Protein AF-A0A522Q180-F1 (afdb_monomer_lite)

Foldseek 3Di:
DQEACPPVQWDWDQDPWDGIFIFGQAKFAFFRWHADDPGHAADPPFQWDDDPRTITGRHTGHGGHTHHDHVLNVALPQPDWDQGDHPDPSGPRIDGVPVVD

Structure (mmCIF, N/CA/C/O backbone):
data_AF-A0A522Q180-F1
#
_entry.id   AF-A0A522Q180-F1
#
loop_
_atom_site.group_PDB
_atom_site.id
_atom_site.type_symbol
_atom_site.label_atom_id
_atom_site.label_alt_id
_atom_site.label_comp_id
_atom_site.label_asym_id
_atom_site.label_entity_id
_atom_site.label_seq_id
_atom_site.pdbx_PDB_ins_code
_atom_site.Cartn_x
_atom_site.Cartn_y
_atom_site.Cartn_z
_atom_site.occupancy
_atom_site.B_iso_or_equiv
_atom_site.auth_seq_id
_atom_site.auth_comp_id
_atom_site.auth_asym_id
_atom_site.auth_atom_id
_atom_site.pdbx_PDB_model_num
ATOM 1 N N . MET A 1 1 ? 5.003 4.799 22.112 1.00 41.03 1 MET A N 1
ATOM 2 C CA . MET A 1 1 ? 5.395 3.442 21.687 1.00 41.03 1 MET A CA 1
ATOM 3 C C . MET A 1 1 ? 4.263 2.917 20.824 1.00 41.03 1 MET A C 1
ATOM 5 O O . MET A 1 1 ? 3.322 2.345 21.356 1.00 41.03 1 MET A O 1
ATOM 9 N N . THR A 1 2 ? 4.262 3.235 19.534 1.00 49.12 2 THR A N 1
ATOM 10 C CA . THR A 1 2 ? 3.330 2.612 18.591 1.00 49.12 2 THR A CA 1
ATOM 11 C C . THR A 1 2 ? 3.881 1.218 18.317 1.00 49.12 2 THR A C 1
ATOM 13 O O . THR A 1 2 ? 4.998 1.074 17.828 1.00 49.12 2 THR A O 1
ATOM 16 N N . GLY A 1 3 ? 3.178 0.194 18.802 1.00 58.16 3 GLY A N 1
ATOM 17 C CA . GLY A 1 3 ? 3.531 -1.192 18.512 1.00 58.16 3 GLY A CA 1
ATOM 18 C C . GLY A 1 3 ? 3.372 -1.465 17.019 1.00 58.16 3 GLY A C 1
ATOM 19 O O . GLY A 1 3 ? 2.527 -0.852 16.373 1.00 58.16 3 GLY A O 1
ATOM 20 N N . ASP A 1 4 ? 4.196 -2.359 16.484 1.00 65.56 4 ASP A N 1
ATOM 21 C CA . ASP A 1 4 ? 4.017 -2.911 15.141 1.00 65.56 4 ASP A CA 1
ATOM 22 C C . ASP A 1 4 ? 2.682 -3.668 15.060 1.00 65.56 4 ASP A C 1
ATOM 24 O O . ASP A 1 4 ? 2.262 -4.324 16.024 1.00 65.56 4 ASP A O 1
ATOM 28 N N . LEU A 1 5 ? 2.013 -3.580 13.913 1.00 67.25 5 LEU A N 1
ATOM 29 C CA . LEU A 1 5 ? 0.870 -4.426 13.593 1.00 67.25 5 LEU A CA 1
ATOM 30 C C . LEU A 1 5 ? 1.342 -5.878 13.475 1.00 67.25 5 LEU A C 1
ATOM 32 O O . LEU A 1 5 ? 1.765 -6.339 12.419 1.00 67.25 5 LEU A O 1
ATOM 36 N N . GLY A 1 6 ? 1.246 -6.626 14.574 1.00 63.75 6 GLY A N 1
ATOM 37 C CA . GLY A 1 6 ? 1.525 -8.059 14.560 1.00 63.75 6 GLY A CA 1
ATOM 38 C C . GLY A 1 6 ? 0.594 -8.815 13.602 1.00 63.75 6 GLY A C 1
ATOM 39 O O . GLY A 1 6 ? -0.533 -8.395 13.353 1.00 63.75 6 GLY A O 1
ATOM 40 N N . SER A 1 7 ? 1.023 -9.992 13.129 1.00 61.12 7 SER A N 1
ATOM 41 C CA . SER A 1 7 ? 0.271 -10.841 12.179 1.00 61.12 7 SER A CA 1
ATOM 42 C C . SER A 1 7 ? -1.173 -11.181 12.599 1.00 61.12 7 SER A C 1
ATOM 44 O O . SER A 1 7 ? -1.958 -11.599 11.755 1.00 61.12 7 SER A O 1
ATOM 46 N N . ALA A 1 8 ? -1.539 -11.031 13.877 1.00 60.25 8 ALA A N 1
ATOM 47 C CA . ALA A 1 8 ? -2.906 -11.224 14.371 1.00 60.25 8 ALA A CA 1
ATOM 48 C C . ALA A 1 8 ? -3.854 -10.047 14.057 1.00 60.25 8 ALA A C 1
ATOM 50 O O . ALA A 1 8 ? -5.063 -10.171 14.233 1.00 60.25 8 ALA A O 1
ATOM 51 N N . ALA A 1 9 ? -3.317 -8.908 13.616 1.00 81.88 9 ALA A N 1
ATOM 52 C CA . ALA A 1 9 ? -4.065 -7.690 13.320 1.00 81.88 9 ALA A CA 1
ATOM 53 C C . ALA A 1 9 ? -4.407 -7.533 11.829 1.00 81.88 9 ALA A C 1
ATOM 55 O O . ALA A 1 9 ? -4.958 -6.507 11.427 1.00 81.88 9 ALA A O 1
ATOM 56 N N . THR A 1 10 ? -4.129 -8.551 11.013 1.00 90.88 10 THR A N 1
ATOM 57 C CA . THR A 1 10 ? -4.488 -8.586 9.595 1.00 90.88 10 THR A CA 1
ATOM 58 C C . THR A 1 10 ? -5.240 -9.865 9.240 1.00 90.88 10 THR A C 1
ATOM 60 O O . THR A 1 10 ? -5.137 -10.891 9.912 1.00 90.88 10 THR A O 1
ATOM 63 N N . VAL A 1 11 ? -6.035 -9.805 8.174 1.00 91.81 11 VAL A N 1
ATOM 64 C CA . VAL A 1 11 ? -6.740 -10.955 7.602 1.00 91.81 11 VAL A CA 1
ATOM 65 C C . VAL A 1 11 ? -6.542 -10.980 6.094 1.00 91.81 11 VAL A C 1
ATOM 67 O O . VAL A 1 11 ? -6.601 -9.947 5.436 1.00 91.81 11 VAL A O 1
ATOM 70 N N . VAL A 1 12 ? -6.315 -12.164 5.525 1.00 93.19 12 VAL A N 1
ATOM 71 C CA . VAL A 1 12 ? -6.238 -12.331 4.069 1.00 93.19 12 VAL A CA 1
ATOM 72 C C . VAL A 1 12 ? -7.606 -12.754 3.538 1.00 93.19 12 VAL A C 1
ATOM 74 O O . VAL A 1 12 ? -8.144 -13.785 3.954 1.00 93.19 12 VAL A O 1
ATOM 77 N N . ALA A 1 13 ? -8.148 -12.015 2.575 1.00 94.44 13 ALA A N 1
ATOM 78 C CA . ALA A 1 13 ? -9.463 -12.265 1.981 1.00 94.44 13 ALA A CA 1
ATOM 79 C C . ALA A 1 13 ? -9.443 -12.015 0.459 1.00 94.44 13 ALA A C 1
ATOM 81 O O . ALA A 1 13 ? -8.450 -11.495 -0.053 1.00 94.44 13 ALA A O 1
ATOM 82 N N . PRO A 1 14 ? -10.479 -12.418 -0.305 1.00 97.50 14 PRO A N 1
ATOM 83 C CA . PRO A 1 14 ? -10.617 -11.999 -1.701 1.00 97.50 14 PRO A CA 1
ATOM 84 C C . PRO A 1 14 ? -10.573 -10.473 -1.820 1.00 97.50 14 PRO A C 1
ATOM 86 O O . PRO A 1 14 ? -11.261 -9.782 -1.071 1.00 97.50 14 PRO A O 1
ATOM 89 N N . SER A 1 15 ? -9.760 -9.962 -2.743 1.00 96.81 15 SER A N 1
ATOM 90 C CA . SER A 1 15 ? -9.589 -8.523 -2.947 1.00 96.81 15 SER A CA 1
ATOM 91 C C . SER A 1 15 ? -10.408 -8.024 -4.136 1.00 96.81 15 SER A C 1
ATOM 93 O O . SER A 1 15 ? -10.447 -8.696 -5.172 1.00 96.81 15 SER A O 1
ATOM 95 N N . PRO A 1 16 ? -11.031 -6.836 -4.028 1.00 95.00 16 PRO A N 1
ATOM 96 C CA . PRO A 1 16 ? -11.619 -6.153 -5.175 1.00 95.00 16 PRO A CA 1
ATOM 97 C C . PRO A 1 16 ? -10.565 -5.603 -6.152 1.00 95.00 16 PRO A C 1
ATOM 99 O O . PRO A 1 16 ? -10.916 -5.273 -7.281 1.00 95.00 16 PRO A O 1
ATOM 102 N N . ILE A 1 17 ? -9.297 -5.490 -5.739 1.00 96.50 17 ILE A N 1
ATOM 103 C CA . ILE A 1 17 ? -8.189 -5.008 -6.572 1.00 96.50 17 ILE A CA 1
ATOM 104 C C . ILE A 1 17 ? -7.627 -6.160 -7.406 1.00 96.50 17 ILE A C 1
ATOM 106 O O . ILE A 1 17 ? -7.650 -6.110 -8.636 1.00 96.50 17 ILE A O 1
ATOM 110 N N . ALA A 1 18 ? -7.109 -7.197 -6.743 1.00 95.44 18 ALA A N 1
ATOM 111 C CA . ALA A 1 18 ? -6.522 -8.355 -7.406 1.00 95.44 18 ALA A CA 1
ATOM 112 C C . ALA A 1 18 ? -6.447 -9.569 -6.470 1.00 95.44 18 ALA A C 1
ATOM 114 O O . ALA A 1 18 ? -5.868 -9.502 -5.388 1.00 95.44 18 ALA A O 1
ATOM 115 N N . GLY A 1 19 ? -6.978 -10.711 -6.919 1.00 95.50 19 GLY A N 1
ATOM 116 C CA . GLY A 1 19 ? -6.802 -12.005 -6.256 1.00 95.50 19 GLY A CA 1
ATOM 117 C C . GLY A 1 19 ? -7.176 -11.988 -4.770 1.00 95.50 19 GLY A C 1
ATOM 118 O O . GLY A 1 19 ? -8.351 -11.891 -4.414 1.00 95.50 19 GLY A O 1
ATOM 119 N N . ARG A 1 20 ? -6.170 -12.131 -3.902 1.00 95.62 20 ARG A N 1
ATOM 120 C CA . ARG A 1 20 ? -6.310 -12.025 -2.446 1.00 95.62 20 ARG A CA 1
ATOM 121 C C . ARG A 1 20 ? -5.550 -10.799 -1.958 1.00 95.62 20 ARG A C 1
ATOM 123 O O . ARG A 1 20 ? -4.440 -10.566 -2.415 1.00 95.62 20 ARG A O 1
ATOM 130 N N . GLY A 1 21 ? -6.144 -10.075 -1.020 1.00 94.62 21 GLY A N 1
ATOM 131 C CA . GLY A 1 21 ? -5.558 -8.908 -0.370 1.00 94.62 21 GLY A CA 1
ATOM 132 C C . GLY A 1 21 ? -5.389 -9.126 1.124 1.00 94.62 21 GLY A C 1
ATOM 133 O O . GLY A 1 21 ? -5.975 -10.051 1.699 1.00 94.62 21 GLY A O 1
ATOM 134 N N . VAL A 1 22 ? -4.598 -8.258 1.747 1.00 94.69 22 VAL A N 1
ATOM 135 C CA . VAL A 1 22 ? -4.433 -8.187 3.201 1.00 94.69 22 VAL A CA 1
ATOM 136 C C . VAL A 1 22 ? -5.286 -7.036 3.713 1.00 94.69 22 VAL A C 1
ATOM 138 O O . VAL A 1 22 ? -5.191 -5.925 3.209 1.00 94.69 22 VAL A O 1
ATOM 141 N N . PHE A 1 23 ? -6.107 -7.294 4.719 1.00 95.06 23 PHE A N 1
ATOM 142 C CA . PHE A 1 23 ? -7.053 -6.336 5.277 1.00 95.06 23 PHE A CA 1
ATOM 143 C C . PHE A 1 23 ? -6.779 -6.124 6.759 1.00 95.06 23 PHE A C 1
ATOM 145 O O . PHE A 1 23 ? -6.346 -7.047 7.454 1.00 95.06 23 PHE A O 1
ATOM 152 N N . ALA A 1 24 ? -7.066 -4.926 7.256 1.00 94.75 24 ALA A N 1
ATOM 153 C CA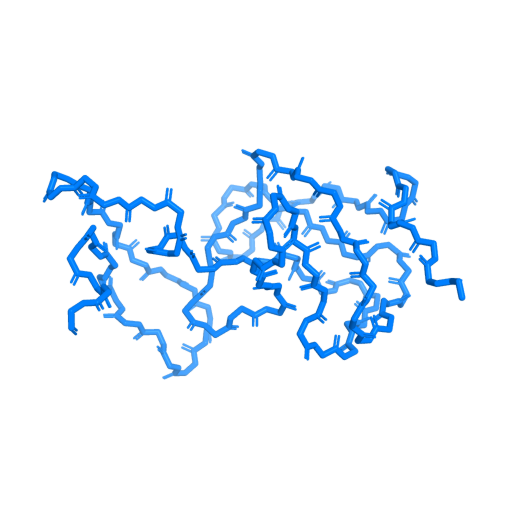 . ALA A 1 24 ? -6.977 -4.612 8.673 1.00 94.75 24 ALA A CA 1
ATOM 154 C C . ALA A 1 24 ? -8.020 -5.424 9.467 1.00 94.75 24 ALA A C 1
ATOM 156 O O . ALA A 1 24 ? -9.223 -5.278 9.259 1.00 94.75 24 ALA A O 1
ATOM 157 N N . ALA A 1 25 ? -7.585 -6.286 10.390 1.00 93.56 25 ALA A N 1
ATOM 158 C CA . ALA A 1 25 ? -8.489 -7.018 11.289 1.00 93.56 25 ALA A CA 1
ATOM 159 C C . ALA A 1 25 ? -8.855 -6.203 12.547 1.00 93.56 25 ALA A C 1
ATOM 161 O O . ALA A 1 25 ? -9.777 -6.561 13.278 1.00 93.56 25 ALA A O 1
ATOM 162 N N . ALA A 1 26 ? -8.149 -5.097 12.785 1.00 93.00 26 ALA A N 1
ATOM 163 C CA . ALA A 1 26 ? -8.386 -4.119 13.840 1.00 93.00 26 ALA A CA 1
ATOM 164 C C . ALA A 1 26 ? -8.166 -2.702 13.281 1.00 93.00 26 ALA A C 1
ATOM 166 O O . ALA A 1 26 ? -7.515 -2.548 12.251 1.00 93.00 26 ALA A O 1
ATOM 167 N N . ALA A 1 27 ? -8.697 -1.674 13.948 1.00 94.56 27 ALA A N 1
ATOM 168 C CA . ALA A 1 27 ? -8.412 -0.293 13.567 1.00 94.56 27 ALA A CA 1
ATOM 169 C C . ALA A 1 27 ? -6.910 -0.004 13.717 1.00 94.56 27 ALA A C 1
ATOM 171 O O . ALA A 1 27 ? -6.302 -0.390 14.719 1.00 94.56 27 ALA A O 1
ATOM 172 N N . VAL A 1 28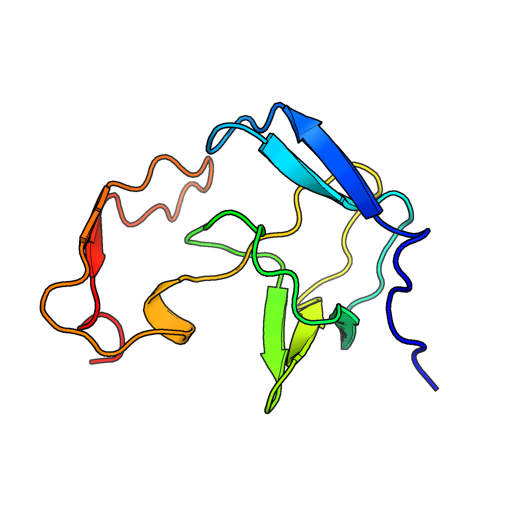 ? -6.331 0.686 12.738 1.00 94.00 28 VAL A N 1
ATOM 173 C CA . VAL A 1 28 ? -4.903 1.009 12.685 1.00 94.00 28 VAL A CA 1
ATOM 174 C C . VAL A 1 28 ? -4.739 2.521 12.767 1.00 94.00 28 VAL A C 1
ATOM 176 O O . VAL A 1 28 ? -5.119 3.213 11.827 1.00 94.00 28 VAL A O 1
ATOM 179 N N . PRO A 1 29 ? -4.177 3.061 13.854 1.00 95.56 29 PRO A N 1
ATOM 180 C CA . PRO A 1 29 ? -3.884 4.486 13.927 1.00 95.56 29 PRO A CA 1
ATOM 181 C C . PRO A 1 29 ? -2.828 4.917 12.901 1.00 95.56 29 PRO A C 1
ATOM 183 O O . PRO A 1 29 ? -1.895 4.161 12.610 1.00 95.56 29 PRO A O 1
ATOM 186 N N . ALA A 1 30 ? -2.908 6.158 12.428 1.00 96.38 30 ALA A N 1
ATOM 187 C CA . ALA A 1 30 ? -1.872 6.762 11.597 1.00 96.38 30 ALA A CA 1
ATOM 188 C C . ALA A 1 30 ? -0.482 6.674 12.261 1.00 96.38 30 ALA A C 1
ATOM 190 O O . ALA A 1 30 ? -0.329 6.820 13.477 1.00 96.38 30 ALA A O 1
ATOM 191 N N . GLY A 1 31 ? 0.551 6.433 11.454 1.00 94.31 31 GLY A N 1
ATOM 192 C CA . GLY A 1 31 ? 1.934 6.254 11.901 1.00 94.31 31 GLY A CA 1
ATOM 193 C C . GLY A 1 31 ? 2.234 4.892 12.533 1.00 94.31 31 GLY A C 1
ATOM 194 O O . GLY A 1 31 ? 3.355 4.673 12.994 1.00 94.31 31 GLY A O 1
ATOM 195 N N . THR A 1 32 ? 1.268 3.971 12.573 1.00 93.88 32 THR A N 1
ATOM 196 C CA . THR A 1 32 ? 1.508 2.608 13.064 1.00 93.88 32 THR A CA 1
ATOM 197 C C . THR A 1 32 ? 2.373 1.847 12.057 1.00 93.88 32 THR A C 1
ATOM 199 O O . THR A 1 32 ? 2.000 1.796 10.880 1.00 93.88 32 THR A O 1
ATOM 202 N N . PRO A 1 33 ? 3.508 1.255 12.477 1.00 91.62 33 PRO A N 1
ATOM 203 C CA . PRO A 1 33 ? 4.280 0.365 11.624 1.00 91.62 33 PRO A CA 1
ATOM 204 C C . PRO A 1 33 ? 3.440 -0.838 11.205 1.00 91.62 33 PRO A C 1
ATOM 206 O O . PRO A 1 33 ? 2.762 -1.460 12.022 1.00 91.62 33 PRO A O 1
ATOM 209 N N . VAL A 1 34 ? 3.482 -1.130 9.913 1.00 84.62 34 VAL A N 1
ATOM 210 C CA . VAL A 1 34 ? 2.890 -2.307 9.295 1.00 84.62 34 VAL A CA 1
ATOM 211 C C . VAL A 1 34 ? 4.070 -3.033 8.682 1.00 84.62 34 VAL A C 1
ATOM 213 O O . VAL A 1 34 ? 4.624 -2.575 7.682 1.00 84.62 34 VAL A O 1
ATOM 216 N N . GLY A 1 35 ? 4.542 -4.097 9.333 1.00 72.44 35 GLY A N 1
ATOM 217 C CA . GLY A 1 35 ? 5.669 -4.884 8.835 1.00 72.44 35 GLY A CA 1
ATOM 218 C C . GLY A 1 35 ? 5.567 -5.212 7.336 1.00 72.44 35 GLY A C 1
ATOM 219 O O . GLY A 1 35 ? 4.494 -5.186 6.725 1.00 72.44 35 GLY A O 1
ATOM 220 N N . ARG A 1 36 ? 6.708 -5.515 6.709 1.00 65.75 36 ARG A N 1
ATOM 221 C CA . ARG A 1 36 ? 6.767 -5.809 5.272 1.00 65.75 36 ARG A CA 1
ATOM 222 C C . ARG A 1 36 ? 5.926 -7.054 4.966 1.00 65.75 36 ARG A C 1
ATOM 224 O O . ARG A 1 36 ? 6.299 -8.164 5.332 1.00 65.75 36 ARG A O 1
ATOM 231 N N . HIS A 1 37 ? 4.792 -6.866 4.299 1.00 67.25 37 HIS A N 1
ATOM 232 C CA . HIS A 1 37 ? 3.995 -7.961 3.764 1.00 67.25 37 HIS A CA 1
ATOM 233 C C . HIS A 1 37 ? 4.227 -8.039 2.256 1.00 67.25 37 HIS A C 1
ATOM 235 O O . HIS A 1 37 ? 3.780 -7.178 1.504 1.00 67.25 37 HIS A O 1
ATOM 241 N N . ASP A 1 38 ? 4.877 -9.109 1.801 1.00 64.25 38 ASP A N 1
ATOM 242 C CA . ASP A 1 38 ? 5.206 -9.340 0.383 1.00 64.25 38 ASP A CA 1
ATOM 243 C C . ASP A 1 38 ? 3.969 -9.603 -0.509 1.00 64.25 38 ASP A C 1
ATOM 245 O O . ASP A 1 38 ? 4.088 -10.007 -1.663 1.00 64.25 38 ASP A O 1
ATOM 249 N N . GLN A 1 39 ? 2.763 -9.419 0.034 1.00 82.19 39 GLN A N 1
ATOM 250 C CA . GLN A 1 39 ? 1.479 -9.773 -0.576 1.00 82.19 39 GLN A CA 1
ATOM 251 C C . GLN A 1 39 ? 0.460 -8.623 -0.535 1.00 82.19 39 GLN A C 1
ATOM 253 O O . GLN A 1 39 ? -0.728 -8.850 -0.755 1.00 82.19 39 GLN A O 1
ATOM 258 N N . LEU A 1 40 ? 0.890 -7.399 -0.212 1.00 94.44 40 LEU A N 1
ATOM 259 C CA . LEU A 1 40 ? 0.009 -6.231 -0.242 1.00 94.44 40 LEU A CA 1
ATOM 260 C C . LEU A 1 40 ? -0.256 -5.819 -1.682 1.00 94.44 40 LEU A C 1
ATOM 262 O O . LEU A 1 40 ? 0.687 -5.670 -2.450 1.00 94.44 40 LEU A O 1
ATOM 266 N N . ASN A 1 41 ? -1.520 -5.584 -2.021 1.00 96.38 41 ASN A N 1
ATOM 267 C CA . ASN A 1 41 ? -1.891 -5.092 -3.338 1.00 96.38 41 ASN A CA 1
ATOM 268 C C . ASN A 1 41 ? -1.515 -3.618 -3.525 1.00 96.38 41 ASN A C 1
ATOM 270 O O . ASN A 1 41 ? -1.325 -2.849 -2.578 1.00 96.38 41 ASN A O 1
ATOM 274 N N . HIS A 1 42 ? -1.463 -3.214 -4.790 1.00 97.00 42 HIS A N 1
ATOM 275 C CA . HIS A 1 42 ? -1.235 -1.833 -5.171 1.00 97.00 42 HIS A CA 1
ATOM 276 C C . HIS A 1 42 ? -2.519 -0.988 -5.129 1.00 97.00 42 HIS A C 1
ATOM 278 O O . HIS A 1 42 ? -3.547 -1.379 -5.682 1.00 97.00 42 HIS A O 1
ATOM 284 N N . CYS A 1 43 ? -2.420 0.230 -4.594 1.00 98.00 43 CYS A N 1
ATOM 285 C CA . CYS A 1 43 ? -3.365 1.317 -4.849 1.00 98.00 43 CYS A CA 1
ATOM 286 C C . CYS A 1 43 ? -2.593 2.600 -5.190 1.00 98.00 43 CYS A C 1
ATOM 288 O O . CYS A 1 43 ? -1.564 2.877 -4.576 1.00 98.00 43 CYS A O 1
ATOM 290 N N . CYS A 1 44 ? -3.080 3.392 -6.155 1.00 98.12 44 CYS A N 1
ATOM 291 C CA . CYS A 1 44 ? -2.470 4.685 -6.501 1.00 98.12 44 CYS A CA 1
ATOM 292 C C . CYS A 1 44 ? -2.703 5.765 -5.432 1.00 98.12 44 CYS A C 1
ATOM 294 O O . CYS A 1 44 ? -1.996 6.766 -5.417 1.00 98.12 44 CYS A O 1
ATOM 296 N N . ASP A 1 45 ? -3.696 5.566 -4.565 1.00 97.56 45 ASP A N 1
ATOM 297 C CA . ASP A 1 45 ? -3.973 6.382 -3.379 1.00 97.56 45 ASP A CA 1
ATOM 298 C C . ASP A 1 45 ? -3.960 5.439 -2.165 1.00 97.56 45 ASP A C 1
ATOM 300 O O . ASP A 1 45 ? -5.018 4.979 -1.726 1.00 97.56 45 ASP A O 1
ATOM 304 N N . PRO A 1 46 ? -2.764 4.983 -1.750 1.00 97.44 46 PRO A N 1
ATOM 305 C CA . PRO A 1 46 ? -2.629 3.935 -0.751 1.00 97.44 46 PRO A CA 1
ATOM 306 C C . PRO A 1 46 ? -2.840 4.466 0.668 1.00 97.44 46 PRO A C 1
ATOM 308 O O . PRO A 1 46 ? -2.635 5.645 0.950 1.00 97.44 46 PRO A O 1
ATOM 311 N N . ASN A 1 47 ? -3.165 3.561 1.590 1.00 97.62 47 ASN A N 1
ATOM 312 C CA . ASN A 1 47 ? -3.204 3.853 3.026 1.00 97.62 47 ASN A CA 1
ATOM 313 C C . ASN A 1 47 ? -1.889 3.514 3.751 1.00 97.62 47 ASN A C 1
ATOM 315 O O . ASN A 1 47 ? -1.739 3.870 4.920 1.00 97.62 47 ASN A O 1
ATOM 319 N N . LEU A 1 48 ? -0.917 2.892 3.069 1.00 96.56 48 LEU A N 1
ATOM 320 C CA . LEU A 1 48 ? 0.437 2.657 3.574 1.00 96.56 48 LEU A CA 1
ATOM 321 C C . LEU A 1 48 ? 1.504 3.377 2.741 1.00 96.56 48 LEU A C 1
ATOM 323 O O . LEU A 1 48 ? 1.374 3.535 1.526 1.00 96.56 48 LEU A O 1
ATOM 327 N N . GLY A 1 49 ? 2.608 3.746 3.392 1.00 95.31 49 GLY A N 1
ATOM 328 C CA . GLY A 1 49 ? 3.796 4.301 2.741 1.00 95.31 49 GLY A CA 1
ATOM 329 C C . GLY A 1 49 ? 5.090 3.891 3.437 1.00 95.31 49 GLY A C 1
ATOM 330 O O . GLY A 1 49 ? 5.069 3.428 4.575 1.00 95.31 49 GLY A O 1
ATOM 331 N N . TRP A 1 50 ? 6.220 4.029 2.742 1.00 93.19 50 TRP A N 1
ATOM 332 C CA . TRP A 1 50 ? 7.528 3.629 3.266 1.00 93.19 50 TRP A CA 1
ATOM 333 C C . TRP A 1 50 ? 8.05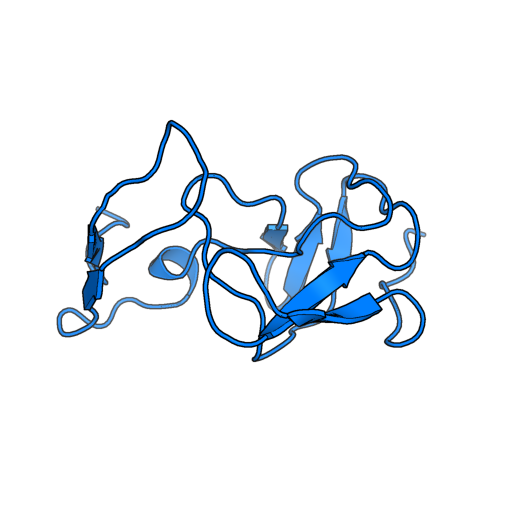9 4.609 4.311 1.00 93.19 50 TRP A C 1
ATOM 335 O O . TRP A 1 50 ? 8.093 5.819 4.094 1.00 93.19 50 TRP A O 1
ATOM 345 N N . SER A 1 51 ? 8.559 4.056 5.412 1.00 92.81 51 SER A N 1
ATOM 346 C CA . SER A 1 51 ? 9.359 4.742 6.420 1.00 92.81 51 SER A CA 1
ATOM 347 C C . SER A 1 51 ? 10.630 3.927 6.646 1.00 92.81 51 SER A C 1
ATOM 349 O O . SER A 1 51 ? 10.645 2.962 7.405 1.00 92.81 51 SER A O 1
ATOM 351 N N . GLY A 1 52 ? 11.708 4.281 5.943 1.00 91.19 52 GLY A N 1
ATOM 352 C CA . GLY A 1 52 ? 12.924 3.469 5.929 1.00 91.19 52 GLY A CA 1
ATOM 353 C C . GLY A 1 52 ? 12.691 2.126 5.232 1.00 91.19 52 GLY A C 1
ATOM 354 O O . GLY A 1 52 ? 12.442 2.090 4.030 1.00 91.19 52 GLY A O 1
ATOM 355 N N . ASP A 1 53 ? 12.792 1.031 5.979 1.00 88.44 53 ASP A N 1
ATOM 356 C CA . ASP A 1 53 ? 12.711 -0.351 5.488 1.00 88.44 53 ASP A CA 1
ATOM 357 C C . ASP A 1 53 ? 11.351 -1.037 5.721 1.00 88.44 53 ASP A C 1
ATOM 359 O O . ASP A 1 53 ? 11.151 -2.177 5.293 1.00 88.44 53 ASP A O 1
ATOM 363 N N . HIS A 1 54 ? 10.406 -0.345 6.358 1.00 89.50 54 HIS A N 1
ATOM 364 C CA . HIS A 1 54 ? 9.070 -0.848 6.672 1.00 89.50 54 HIS A CA 1
ATOM 365 C C . HIS A 1 54 ? 7.978 0.092 6.157 1.00 89.50 54 HIS A C 1
ATOM 367 O O . HIS A 1 54 ? 8.232 1.244 5.793 1.00 89.50 54 HIS A O 1
ATOM 373 N N . LEU A 1 55 ? 6.746 -0.414 6.117 1.00 93.25 55 LEU A N 1
ATOM 374 C CA . LEU A 1 55 ? 5.573 0.390 5.806 1.00 93.25 55 LEU A CA 1
ATOM 375 C C . LEU A 1 55 ? 4.979 0.965 7.094 1.00 93.25 55 LEU A C 1
ATOM 377 O O . LEU A 1 55 ? 5.093 0.385 8.173 1.00 93.25 55 LEU A O 1
ATOM 381 N N . VAL A 1 56 ? 4.333 2.118 6.978 1.00 94.56 56 VAL A N 1
ATOM 382 C CA . VAL A 1 56 ? 3.572 2.763 8.051 1.00 94.56 56 VAL A CA 1
ATOM 383 C C . VAL A 1 56 ? 2.208 3.187 7.526 1.00 94.56 56 VAL A C 1
ATOM 385 O O . VAL A 1 56 ? 2.070 3.531 6.350 1.00 94.56 56 VAL A O 1
ATOM 388 N N . ALA A 1 57 ? 1.204 3.187 8.401 1.00 96.19 57 ALA A N 1
ATOM 389 C CA . ALA A 1 57 ? -0.108 3.740 8.091 1.00 96.19 57 ALA A CA 1
ATOM 390 C C . ALA A 1 57 ? -0.010 5.254 7.842 1.00 96.19 57 ALA A C 1
ATOM 392 O O . ALA A 1 57 ? 0.451 6.003 8.705 1.00 96.19 57 ALA A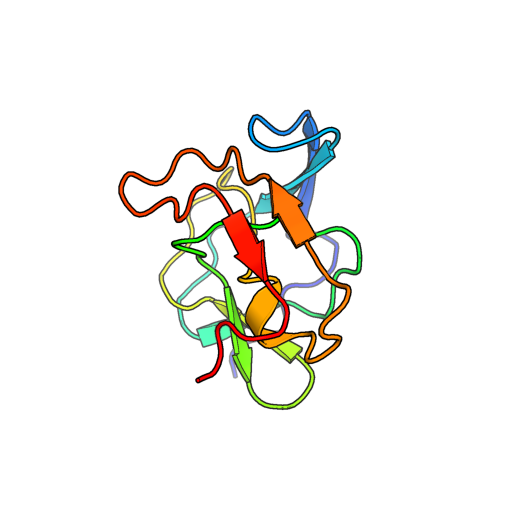 O 1
ATOM 393 N N . LEU A 1 58 ? -0.434 5.714 6.665 1.00 96.94 58 LEU A N 1
ATOM 394 C CA . LEU A 1 58 ? -0.426 7.136 6.293 1.00 96.94 58 LEU A CA 1
ATOM 395 C C . LEU A 1 58 ? -1.606 7.905 6.900 1.00 96.94 58 LEU A C 1
ATOM 397 O O . LEU A 1 58 ? -1.542 9.121 7.069 1.00 96.94 58 LEU A O 1
ATOM 401 N N . CYS A 1 59 ? -2.672 7.189 7.237 1.00 97.06 59 CYS A N 1
ATOM 402 C CA . CYS A 1 59 ? -3.881 7.693 7.869 1.00 97.06 59 CYS A CA 1
ATOM 403 C C . CYS A 1 59 ? -4.406 6.665 8.876 1.00 97.06 59 CYS A C 1
ATOM 405 O O . CYS A 1 59 ? -3.865 5.564 8.983 1.00 97.06 59 CYS A O 1
ATOM 407 N N . ASP A 1 60 ? -5.461 7.020 9.609 1.00 97.06 60 ASP A N 1
ATOM 408 C CA . ASP A 1 60 ? -6.213 6.026 10.368 1.00 97.06 60 ASP A CA 1
ATOM 409 C C . ASP A 1 60 ? -6.896 5.067 9.381 1.00 97.06 60 ASP A C 1
ATOM 411 O O . ASP A 1 60 ? -7.538 5.514 8.429 1.00 97.06 60 ASP A O 1
ATOM 415 N N . ILE A 1 61 ? -6.736 3.763 9.598 1.00 96.81 61 ILE A N 1
ATOM 416 C CA . ILE A 1 61 ? -7.295 2.694 8.764 1.00 96.81 61 ILE A CA 1
ATOM 417 C C . ILE A 1 61 ? -8.365 1.971 9.574 1.00 96.81 61 ILE A C 1
ATOM 419 O O . ILE A 1 61 ? -8.127 1.510 10.696 1.00 96.81 61 ILE A O 1
ATOM 423 N N . ALA A 1 62 ? -9.562 1.874 9.015 1.00 97.25 62 ALA A N 1
ATOM 424 C CA . ALA A 1 62 ? -10.677 1.193 9.644 1.00 97.25 62 ALA A CA 1
ATOM 425 C C . ALA A 1 62 ? -10.554 -0.335 9.523 1.00 97.25 62 ALA A C 1
ATOM 427 O O . ALA A 1 62 ? -9.912 -0.880 8.624 1.00 97.25 62 ALA A O 1
ATOM 428 N N . VAL A 1 63 ? -11.228 -1.047 10.431 1.00 96.44 63 VAL A N 1
ATOM 429 C CA . VAL A 1 63 ? -11.374 -2.506 10.340 1.00 96.44 63 VAL A CA 1
ATOM 430 C C . VAL A 1 63 ? -11.998 -2.869 8.991 1.00 96.44 63 VAL A C 1
ATOM 432 O O . VAL A 1 63 ? -13.036 -2.327 8.619 1.00 96.44 63 VAL A O 1
ATOM 435 N N . GLY A 1 64 ? -11.394 -3.825 8.292 1.00 96.44 64 GLY A N 1
ATOM 436 C CA . GLY A 1 64 ? -11.865 -4.333 7.010 1.00 96.44 64 GLY A CA 1
ATOM 437 C C . GLY A 1 64 ? -11.380 -3.553 5.790 1.00 96.44 64 GLY A C 1
ATOM 438 O O . GLY A 1 64 ? -11.689 -3.969 4.678 1.00 96.44 64 GLY A O 1
ATOM 439 N N . GLU A 1 65 ? -10.616 -2.470 5.952 1.00 97.00 65 GLU A N 1
ATOM 440 C CA . GLU A 1 65 ? -9.968 -1.813 4.814 1.00 97.00 65 GLU A CA 1
ATOM 441 C C . GLU A 1 65 ? -8.768 -2.625 4.314 1.00 97.00 65 GLU A C 1
ATOM 443 O O . GLU A 1 65 ? -8.026 -3.224 5.099 1.00 97.00 65 GLU A O 1
ATOM 448 N N . GLU A 1 66 ? -8.583 -2.660 2.992 1.00 96.56 66 GLU A N 1
ATOM 449 C CA . GLU A 1 66 ? -7.436 -3.325 2.375 1.00 96.56 66 GLU A CA 1
ATOM 450 C C . GLU A 1 66 ? -6.174 -2.491 2.597 1.00 96.56 66 GLU A C 1
ATOM 452 O O . GLU A 1 66 ? -6.138 -1.294 2.311 1.00 96.56 66 GLU A O 1
ATOM 457 N N . LEU A 1 67 ? -5.129 -3.134 3.101 1.00 96.19 67 LEU A N 1
ATOM 458 C CA . LEU A 1 67 ? -3.814 -2.547 3.276 1.00 96.19 67 LEU A CA 1
ATOM 459 C C . LEU A 1 67 ? -3.100 -2.548 1.925 1.00 96.19 67 LEU A C 1
ATOM 461 O O . LEU A 1 67 ? -2.877 -3.602 1.326 1.00 96.19 67 LEU A O 1
ATOM 465 N N . THR A 1 68 ? -2.753 -1.363 1.434 1.00 97.19 68 THR A N 1
ATOM 466 C CA . THR A 1 68 ? -2.177 -1.187 0.096 1.00 97.19 68 THR A CA 1
ATOM 467 C C . THR A 1 68 ? -1.029 -0.196 0.118 1.00 97.19 68 THR A C 1
ATOM 469 O O . THR A 1 68 ? -0.993 0.699 0.959 1.00 97.19 68 THR A O 1
ATOM 472 N N . TYR A 1 69 ? -0.097 -0.336 -0.825 1.00 96.62 69 TYR A N 1
ATOM 473 C CA . TYR A 1 69 ? 0.992 0.621 -1.019 1.00 96.62 69 TYR A CA 1
ATOM 474 C C . TYR A 1 69 ? 1.204 0.932 -2.503 1.00 96.62 69 TYR A C 1
ATOM 476 O O . TYR A 1 69 ? 0.719 0.235 -3.401 1.00 96.62 69 TYR A O 1
ATOM 484 N N . ASP A 1 70 ? 1.936 2.004 -2.785 1.00 96.25 70 ASP A N 1
ATOM 485 C CA . ASP A 1 70 ? 2.278 2.356 -4.155 1.00 96.25 70 ASP A CA 1
ATOM 486 C C . ASP A 1 70 ? 3.477 1.535 -4.652 1.00 96.25 70 ASP A C 1
ATOM 488 O O . ASP A 1 70 ? 4.596 1.723 -4.179 1.00 96.25 70 ASP A O 1
ATOM 492 N N . TYR A 1 71 ? 3.288 0.645 -5.630 1.00 95.44 71 TYR A N 1
ATOM 493 C CA . TYR A 1 71 ? 4.371 -0.204 -6.128 1.00 95.44 71 TYR A CA 1
ATOM 494 C C . TYR A 1 71 ? 5.515 0.600 -6.750 1.00 95.44 71 TYR A C 1
ATOM 496 O O . TYR A 1 71 ? 6.662 0.171 -6.623 1.00 95.44 71 TYR A O 1
ATOM 504 N N . SER A 1 72 ? 5.257 1.778 -7.337 1.00 95.25 72 SER A N 1
ATOM 505 C CA . SER A 1 72 ? 6.339 2.608 -7.889 1.00 95.25 72 SER A CA 1
ATOM 506 C C . SER A 1 72 ? 7.293 3.136 -6.820 1.00 95.25 72 SER A C 1
ATOM 508 O O . SER A 1 72 ? 8.405 3.538 -7.131 1.00 95.25 72 SER A O 1
ATOM 510 N N . THR A 1 73 ? 6.899 3.104 -5.546 1.00 93.81 73 THR A N 1
ATOM 511 C CA . THR A 1 73 ? 7.782 3.484 -4.432 1.00 93.81 73 THR A CA 1
ATOM 512 C C . THR A 1 73 ? 8.745 2.368 -4.017 1.00 93.81 73 THR A C 1
ATOM 514 O O . THR A 1 73 ? 9.608 2.589 -3.175 1.00 93.81 73 THR A O 1
ATOM 517 N N . ALA A 1 74 ? 8.615 1.171 -4.603 1.00 91.81 74 ALA A N 1
ATOM 518 C CA . ALA A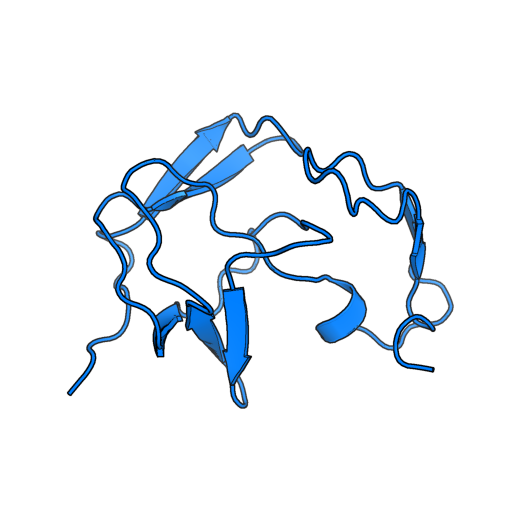 1 74 ? 9.428 -0.001 -4.280 1.00 91.81 74 ALA A CA 1
ATOM 519 C C . ALA A 1 74 ? 10.219 -0.557 -5.477 1.00 91.81 74 ALA A C 1
ATOM 521 O O . ALA A 1 74 ? 10.848 -1.607 -5.352 1.00 91.81 74 ALA A O 1
ATOM 522 N N . THR A 1 75 ? 10.188 0.109 -6.633 1.00 92.31 75 THR A N 1
ATOM 523 C CA . THR A 1 75 ? 10.912 -0.324 -7.831 1.00 92.31 75 THR A CA 1
ATOM 524 C C . THR A 1 75 ? 11.401 0.866 -8.646 1.00 92.31 75 THR A C 1
ATOM 526 O O . THR A 1 75 ? 10.740 1.896 -8.716 1.00 92.31 75 THR A O 1
ATOM 529 N N . THR A 1 76 ? 12.555 0.700 -9.283 1.00 95.19 76 THR A N 1
ATOM 530 C CA . THR A 1 76 ? 13.108 1.615 -10.293 1.00 95.19 76 THR A CA 1
ATOM 531 C C . THR A 1 76 ? 13.398 0.887 -11.607 1.00 95.19 76 THR A C 1
ATOM 533 O O . THR A 1 76 ? 14.101 1.410 -12.469 1.00 95.19 76 THR A O 1
ATOM 536 N N . ASP A 1 77 ? 12.893 -0.343 -11.754 1.00 96.25 77 ASP A N 1
ATOM 537 C CA . ASP A 1 77 ? 13.081 -1.141 -12.961 1.00 96.25 77 ASP A CA 1
ATOM 538 C C . ASP A 1 77 ? 12.290 -0.520 -14.127 1.00 96.25 77 ASP A C 1
ATOM 540 O O . ASP A 1 77 ? 11.057 -0.520 -14.082 1.00 96.25 77 ASP A O 1
ATOM 544 N N . PRO A 1 78 ? 12.947 -0.027 -15.193 1.00 94.38 78 PRO A N 1
ATOM 545 C CA . PRO A 1 78 ? 12.255 0.576 -16.332 1.00 94.38 78 PRO A CA 1
ATOM 546 C C . PRO A 1 78 ? 11.383 -0.424 -17.107 1.00 94.38 78 PRO A C 1
ATOM 548 O O . PRO A 1 78 ? 10.526 -0.010 -17.885 1.00 94.38 78 PRO A O 1
ATOM 551 N N . ALA A 1 79 ? 11.577 -1.733 -16.915 1.00 96.56 79 ALA A N 1
ATOM 552 C CA . ALA A 1 79 ? 10.713 -2.760 -17.486 1.00 96.56 79 ALA A CA 1
ATOM 553 C C . ALA A 1 79 ? 9.435 -3.001 -16.662 1.00 96.56 79 ALA A C 1
ATOM 555 O O . ALA A 1 79 ? 8.530 -3.696 -17.132 1.00 96.56 79 ALA A O 1
ATOM 556 N N . PHE A 1 80 ? 9.331 -2.445 -15.449 1.00 96.81 80 PHE A N 1
ATOM 557 C CA . PHE A 1 80 ? 8.144 -2.592 -14.617 1.00 96.81 80 PHE A CA 1
ATOM 558 C C . PHE A 1 80 ? 6.955 -1.847 -15.228 1.00 96.81 80 PHE A C 1
ATOM 560 O O . PHE A 1 80 ? 6.983 -0.628 -15.408 1.00 96.81 80 PHE A O 1
ATOM 567 N N . LEU A 1 81 ? 5.885 -2.597 -15.492 1.00 97.12 81 LEU A N 1
ATOM 568 C CA . LEU A 1 81 ? 4.605 -2.088 -15.964 1.00 97.12 81 LEU A CA 1
ATOM 569 C C . LEU A 1 81 ? 3.478 -2.789 -15.209 1.00 97.12 81 LEU A C 1
ATOM 571 O O . LEU A 1 81 ? 3.343 -4.012 -15.267 1.00 97.12 81 LEU A O 1
ATOM 575 N N . LEU A 1 82 ? 2.633 -2.005 -14.546 1.00 97.31 82 LEU A N 1
ATOM 576 C CA . LEU A 1 82 ? 1.416 -2.483 -13.905 1.00 97.31 82 LEU A CA 1
ATOM 577 C C . LEU A 1 82 ? 0.209 -1.758 -14.489 1.00 97.31 82 LEU A C 1
ATOM 579 O O . LEU A 1 82 ? 0.005 -0.567 -14.250 1.00 97.31 82 LEU A O 1
ATOM 583 N N . ARG A 1 83 ? -0.649 -2.506 -15.188 1.00 97.75 83 ARG A N 1
ATOM 584 C CA . ARG A 1 83 ? -1.994 -2.035 -15.521 1.00 97.75 83 ARG A CA 1
ATOM 585 C C . ARG A 1 83 ? -2.842 -2.045 -14.249 1.00 97.75 83 ARG A C 1
ATOM 587 O O . ARG A 1 83 ? -3.219 -3.106 -13.758 1.00 97.75 83 ARG A O 1
ATOM 594 N N . CYS A 1 84 ? -3.096 -0.864 -13.703 1.00 97.44 84 CYS A N 1
ATOM 595 C CA . CYS A 1 84 ? -3.755 -0.702 -12.418 1.00 97.44 84 CYS A CA 1
ATOM 596 C C . CYS A 1 84 ? -5.282 -0.682 -12.565 1.00 97.44 84 CYS A C 1
ATOM 598 O O . CYS A 1 84 ? -5.832 -0.016 -13.441 1.00 97.44 84 CYS A O 1
ATOM 600 N N . HIS A 1 85 ? -5.955 -1.386 -11.656 1.00 95.31 85 HIS A N 1
ATOM 601 C CA . HIS A 1 85 ? -7.414 -1.436 -11.537 1.00 95.31 85 HIS A CA 1
ATOM 602 C C . HIS A 1 85 ? -7.888 -1.065 -10.123 1.00 95.31 85 HIS A C 1
ATOM 604 O O . HIS A 1 85 ? -8.988 -1.435 -9.722 1.00 95.31 85 HIS A O 1
ATOM 610 N N . CYS A 1 86 ? -7.056 -0.355 -9.349 1.00 97.62 86 CYS A N 1
ATOM 611 C CA . CYS A 1 86 ? -7.425 0.055 -7.997 1.00 97.62 86 CYS A CA 1
ATOM 612 C C . CYS A 1 86 ? -8.672 0.964 -8.015 1.00 97.62 86 CYS A C 1
ATOM 614 O O . CYS A 1 86 ? -8.873 1.710 -8.980 1.00 97.62 86 CYS A O 1
ATOM 616 N N . PRO A 1 87 ? -9.497 0.940 -6.954 1.00 95.69 87 PRO A N 1
ATOM 617 C CA . PRO A 1 87 ? -10.771 1.657 -6.919 1.00 95.69 87 PRO A CA 1
ATOM 618 C C . PRO A 1 87 ? -10.626 3.169 -6.691 1.00 95.69 87 PRO A C 1
ATOM 620 O O . PRO A 1 87 ? -11.632 3.876 -6.672 1.00 95.69 87 PRO A O 1
ATOM 623 N N . SER A 1 88 ? -9.407 3.684 -6.494 1.00 96.81 88 SER A N 1
ATOM 624 C CA . SER A 1 88 ? -9.201 5.112 -6.257 1.00 96.81 88 SER A CA 1
ATOM 625 C C . SER A 1 88 ? -9.599 5.947 -7.476 1.00 96.81 88 SER A C 1
ATOM 627 O O . SER A 1 88 ? -9.228 5.650 -8.613 1.00 96.81 88 SER A O 1
ATOM 629 N N . TRP A 1 89 ? -10.265 7.076 -7.229 1.00 96.81 89 TRP A N 1
ATOM 630 C CA . TRP A 1 89 ? -10.526 8.098 -8.246 1.00 96.81 89 TRP A CA 1
ATOM 631 C C . TRP A 1 89 ? -9.232 8.725 -8.801 1.00 96.81 89 TRP A C 1
ATOM 633 O O . TRP A 1 89 ? -9.251 9.329 -9.871 1.00 96.81 89 TRP A O 1
ATOM 643 N N . ARG A 1 90 ? -8.104 8.551 -8.098 1.00 96.44 90 ARG A N 1
ATOM 644 C CA . ARG A 1 90 ? -6.752 8.976 -8.501 1.00 96.44 90 ARG A CA 1
ATOM 645 C C . ARG A 1 90 ? -5.973 7.871 -9.217 1.00 96.44 90 ARG A C 1
ATOM 647 O O . ARG A 1 90 ? -4.755 7.973 -9.350 1.00 96.44 90 ARG A O 1
ATOM 654 N N . CYS A 1 91 ? -6.634 6.789 -9.636 1.00 97.81 91 CYS A N 1
ATOM 655 C CA . CYS A 1 91 ? -5.978 5.675 -10.314 1.00 97.81 91 CYS A CA 1
ATOM 656 C C . CYS A 1 91 ? -5.235 6.149 -11.573 1.00 97.81 91 CYS A C 1
ATOM 658 O O . CYS A 1 91 ? -5.844 6.672 -12.507 1.00 97.81 91 CYS A O 1
ATOM 660 N N . ARG A 1 92 ? -3.921 5.896 -11.619 1.00 97.56 92 ARG A N 1
ATOM 661 C CA . ARG A 1 92 ? -3.043 6.244 -12.749 1.00 97.56 92 ARG A CA 1
A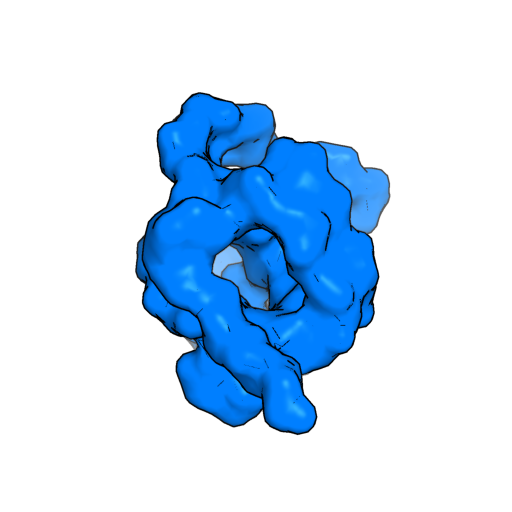TOM 662 C C . ARG A 1 92 ? -3.281 5.394 -13.997 1.00 97.56 92 ARG A C 1
ATOM 664 O O . ARG A 1 92 ? -2.765 5.731 -15.055 1.00 97.56 92 ARG A O 1
ATOM 671 N N . GLN A 1 93 ? -4.049 4.302 -13.893 1.00 97.19 93 GLN A N 1
ATOM 672 C CA . GLN A 1 93 ? -4.289 3.277 -14.930 1.00 97.19 93 GLN A CA 1
ATOM 673 C C . GLN A 1 93 ? -3.042 2.478 -15.347 1.00 97.19 93 GLN A C 1
ATOM 675 O O . GLN A 1 93 ? -3.138 1.280 -15.610 1.00 97.19 93 GLN A O 1
ATOM 680 N N . MET A 1 94 ? -1.873 3.112 -15.372 1.00 97.88 94 MET A N 1
ATOM 681 C CA . MET A 1 94 ? -0.574 2.500 -15.598 1.00 97.88 94 MET A CA 1
ATOM 682 C C . MET A 1 94 ? 0.400 3.014 -14.541 1.00 97.88 94 MET A C 1
ATOM 684 O O . MET A 1 94 ? 0.522 4.222 -14.366 1.00 97.88 94 MET A O 1
ATOM 688 N N . VAL A 1 95 ? 1.074 2.100 -13.851 1.00 97.94 95 VAL A N 1
ATOM 689 C CA . VAL A 1 95 ? 2.178 2.412 -12.936 1.00 97.94 95 VAL A CA 1
ATOM 690 C C . VAL A 1 95 ? 3.454 1.858 -13.537 1.00 97.94 95 VAL A C 1
ATOM 692 O O . VAL A 1 95 ? 3.476 0.704 -13.976 1.00 97.94 95 VAL A O 1
ATOM 695 N N . THR A 1 96 ? 4.500 2.677 -13.573 1.00 97.38 96 THR A N 1
ATOM 696 C CA . THR A 1 96 ? 5.786 2.321 -14.180 1.00 97.38 96 THR A CA 1
ATOM 697 C C . THR A 1 96 ? 6.932 2.461 -13.181 1.00 97.38 96 THR A C 1
ATOM 699 O O . THR A 1 96 ? 6.784 3.086 -12.130 1.00 97.38 96 THR A O 1
ATOM 702 N N . GLY A 1 97 ? 8.092 1.882 -13.501 1.00 95.81 97 GLY A N 1
ATOM 703 C CA . GLY A 1 97 ? 9.314 2.079 -12.710 1.00 95.81 97 GLY A CA 1
ATOM 704 C C . GLY A 1 97 ? 9.932 3.477 -12.833 1.00 95.81 97 GLY A C 1
ATOM 705 O O . GLY A 1 97 ? 10.881 3.785 -12.116 1.00 95.81 97 GLY A O 1
ATOM 706 N N . ASP A 1 98 ? 9.396 4.330 -13.711 1.00 95.94 98 ASP A N 1
ATOM 707 C CA . ASP A 1 98 ? 9.853 5.705 -13.930 1.00 95.94 98 ASP A CA 1
ATOM 708 C C . ASP A 1 98 ? 8.970 6.756 -13.225 1.00 95.94 98 ASP A C 1
ATOM 710 O O . ASP A 1 98 ? 9.274 7.945 -13.293 1.00 95.94 98 ASP A O 1
ATOM 714 N N . ASP A 1 99 ? 7.919 6.345 -12.503 1.00 93.31 99 ASP A N 1
ATOM 715 C CA . ASP A 1 99 ? 6.947 7.235 -11.835 1.00 93.31 99 ASP A CA 1
ATOM 716 C C . ASP A 1 99 ? 7.551 8.110 -10.711 1.00 93.31 99 ASP A C 1
ATOM 718 O O . ASP A 1 99 ? 6.867 8.969 -10.162 1.00 93.31 99 ASP A O 1
ATOM 722 N N . TRP A 1 100 ? 8.819 7.898 -10.343 1.00 87.19 100 TRP A N 1
ATOM 723 C CA . TRP A 1 100 ? 9.545 8.736 -9.381 1.00 87.19 100 TRP A CA 1
ATOM 724 C C . TRP A 1 100 ? 10.046 10.064 -9.971 1.00 87.19 100 TRP A C 1
ATOM 726 O O . TRP A 1 100 ? 10.525 10.910 -9.213 1.00 87.19 100 TRP A O 1
ATOM 736 N N . ARG A 1 101 ? 10.014 10.212 -11.301 1.00 85.31 101 ARG A N 1
ATOM 737 C CA . ARG A 1 101 ? 10.578 11.359 -12.027 1.00 85.31 101 ARG A CA 1
ATOM 738 C C . ARG A 1 101 ? 9.696 12.602 -12.009 1.00 85.31 101 ARG A C 1
ATOM 740 O O . ARG A 1 101 ? 8.456 12.469 -12.065 1.00 85.31 101 ARG A O 1
#

Radius of gyration: 13.29 Å; chains: 1; bounding box: 25×24×39 Å

pLDDT: mean 90.87, std 11.63, range [41.03, 98.12]

Secondary structure (DSSP, 8-state):
------GGGEEEEE-SSSSEEEEESS-B-TT-EE---TTPEE-SS-SEEEETTEEEESS-B-TTPBPEE-GGGS---TT-EEE---S-TT--SEEETTTT-

Sequence (101 aa):
MTGDLGSAATVVAPSPIAGRGVFAAAAVPAGTPVGRHDQLNHCCDPNLGWSGDHLVALCDIAVGEELTYDYSTATTDPAFLLRCHCPSWRCRQMVTGDDWR